Protein AF-L2GK61-F1 (afdb_monomer)

Solvent-accessible surface area (backbone atoms only — not comparable to full-atom values): 2556 Å² total; per-residue (Å²): 128,85,60,55,73,52,71,47,79,42,65,58,98,87,41,78,77,46,75,51,76,47,75,36,58,46,8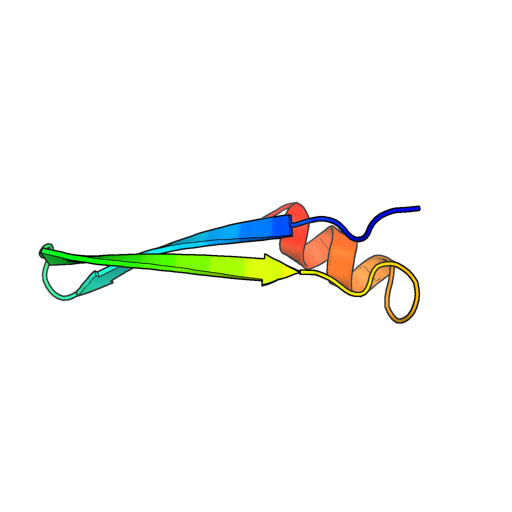8,81,39,46,72,61,36,50,56,65,71,76,108

pLDDT: mean 93.87, std 6.6, range [63.25, 97.81]

Nearest PDB structures (foldseek):
  5wc7-assembly1_A  TM=9.841E-01  e=1.176E-02  Homo sapiens
  6gs6-assembly1_A  TM=9.924E-01  e=1.257E-02  Homo sapiens
  3pjv-assembly1_F  TM=5.614E-01  e=2.644E+00  Pseudomonas fluorescens Pf0-1

Foldseek 3Di:
DAFDKDKDFDDDPNHTPGIDIDTAPCVPCVVVSVVVVVD

Sequence (39 aa):
MPNRKVYFNIEANGEKLGKVVFELFDDVVPKTA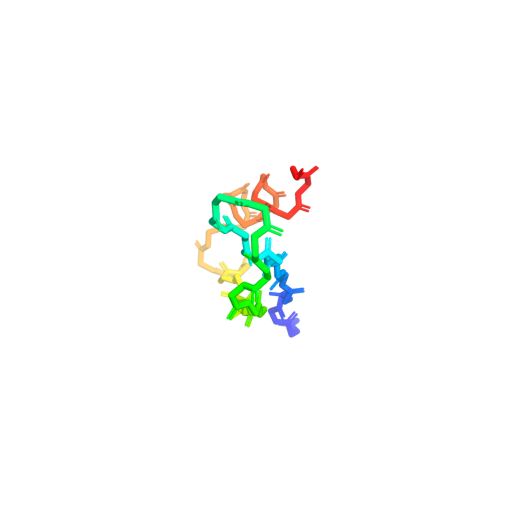ENFHAL

InterPro domains:
  IPR002130 Cyclophilin-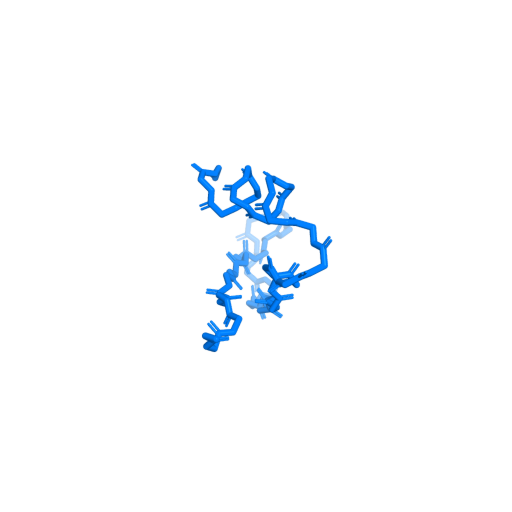type peptidyl-prolyl cis-trans isomerase domain [PF00160] (7-39)
  IPR029000 Cyclophilin-like domain superfamily [G3DSA:2.40.100.10] (1-39)
  IPR029000 Cyclophilin-like domain superfamily [SSF50891] (2-39)

Structure (mmCIF, N/CA/C/O backbone):
data_AF-L2GK61-F1
#
_entry.id   AF-L2GK61-F1
#
loop_
_atom_site.group_PDB
_atom_site.id
_atom_site.type_symbol
_atom_site.label_atom_id
_atom_site.label_alt_id
_atom_site.label_comp_id
_atom_site.label_asym_id
_atom_site.label_entity_id
_atom_site.label_seq_id
_atom_site.pdbx_PDB_ins_code
_atom_site.Cartn_x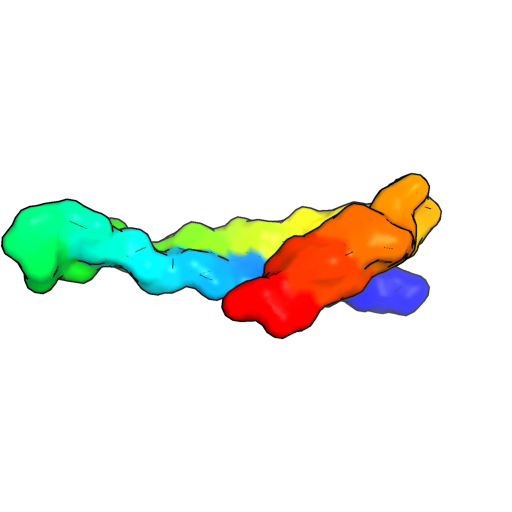
_atom_site.Cartn_y
_atom_site.Cartn_z
_atom_site.occupancy
_atom_site.B_iso_or_equiv
_atom_site.auth_seq_id
_atom_site.auth_comp_id
_atom_site.auth_asym_id
_atom_site.auth_atom_id
_atom_site.pdbx_PDB_model_num
ATOM 1 N N . MET A 1 1 ? 12.803 -9.733 -10.334 1.00 63.25 1 MET A N 1
ATOM 2 C CA . MET A 1 1 ? 12.832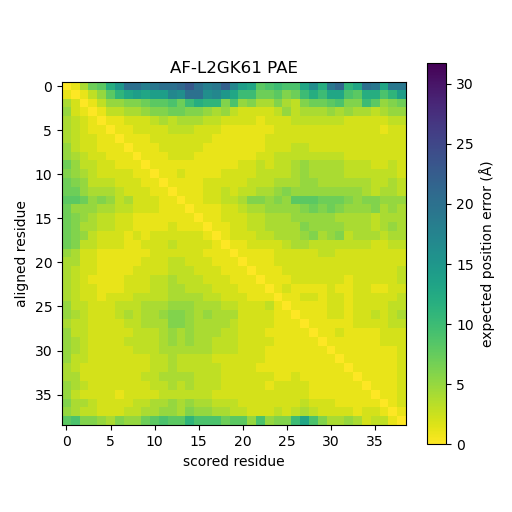 -9.759 -8.853 1.00 63.25 1 MET A CA 1
ATOM 3 C C . MET A 1 1 ? 11.389 -9.865 -8.388 1.00 63.25 1 MET A C 1
ATOM 5 O O . MET A 1 1 ? 10.549 -9.326 -9.096 1.00 63.25 1 MET A O 1
ATOM 9 N N . PRO A 1 2 ? 11.062 -10.597 -7.311 1.00 74.06 2 PRO A N 1
ATOM 10 C CA . PRO A 1 2 ? 9.699 -10.574 -6.790 1.00 74.06 2 PRO A CA 1
ATOM 11 C C . PRO A 1 2 ? 9.368 -9.152 -6.317 1.00 74.06 2 PRO A C 1
ATOM 13 O O . PRO A 1 2 ? 10.184 -8.536 -5.632 1.00 74.06 2 PRO A O 1
ATOM 16 N N . ASN A 1 3 ? 8.201 -8.649 -6.714 1.00 84.25 3 ASN A N 1
ATOM 17 C CA . ASN A 1 3 ? 7.691 -7.340 -6.316 1.00 84.25 3 ASN A CA 1
ATOM 18 C C . ASN A 1 3 ? 7.581 -7.236 -4.789 1.00 84.25 3 ASN A C 1
ATOM 20 O O . ASN A 1 3 ? 7.141 -8.179 -4.115 1.00 84.25 3 ASN A O 1
ATOM 24 N N . ARG A 1 4 ? 7.982 -6.090 -4.233 1.00 91.00 4 ARG A N 1
ATOM 25 C CA . ARG A 1 4 ? 7.910 -5.819 -2.793 1.00 91.00 4 ARG A CA 1
ATOM 26 C C . ARG A 1 4 ? 6.451 -5.792 -2.326 1.00 91.00 4 ARG A C 1
ATOM 28 O O . ARG A 1 4 ? 5.570 -5.270 -3.010 1.00 91.00 4 ARG A O 1
ATOM 35 N N . LYS A 1 5 ? 6.198 -6.324 -1.125 1.00 94.75 5 LYS A N 1
ATOM 36 C CA . LYS A 1 5 ? 4.885 -6.273 -0.464 1.00 94.75 5 LYS A CA 1
ATOM 37 C C . LYS A 1 5 ? 4.952 -5.433 0.800 1.00 94.75 5 LYS A C 1
ATOM 39 O O . LYS A 1 5 ? 5.796 -5.680 1.655 1.00 94.75 5 LYS A O 1
ATOM 44 N N . VAL A 1 6 ? 4.034 -4.483 0.926 1.00 95.75 6 VAL A N 1
ATOM 45 C CA . VAL A 1 6 ? 3.897 -3.588 2.085 1.00 95.75 6 VAL A CA 1
ATOM 46 C C . VAL A 1 6 ? 2.479 -3.660 2.632 1.00 95.75 6 VAL A C 1
ATOM 48 O O . VAL A 1 6 ? 1.606 -4.284 2.027 1.00 95.75 6 VAL A O 1
ATOM 51 N N . TYR A 1 7 ? 2.227 -3.076 3.799 1.00 96.81 7 TYR A N 1
ATOM 52 C CA . TYR A 1 7 ? 0.896 -3.114 4.387 1.00 96.81 7 TYR A CA 1
ATOM 53 C C . TYR A 1 7 ? 0.592 -1.893 5.238 1.00 96.81 7 TYR A C 1
ATOM 55 O O . TYR A 1 7 ? 1.488 -1.298 5.829 1.00 96.81 7 TYR A O 1
ATOM 63 N N . PHE A 1 8 ? -0.698 -1.612 5.379 1.00 97.31 8 PHE A N 1
ATOM 64 C CA . PHE A 1 8 ? -1.213 -0.696 6.385 1.00 97.31 8 PHE A CA 1
ATOM 65 C C . PHE A 1 8 ? -2.077 -1.448 7.388 1.00 97.31 8 PHE A C 1
ATOM 67 O O . PHE A 1 8 ? -2.873 -2.313 7.017 1.00 97.31 8 PHE A O 1
ATOM 74 N N . ASN A 1 9 ? -1.918 -1.095 8.660 1.00 97.06 9 ASN A N 1
ATOM 75 C CA . ASN A 1 9 ? -2.900 -1.408 9.687 1.00 97.06 9 ASN A CA 1
ATOM 76 C C . ASN A 1 9 ? -3.888 -0.246 9.721 1.00 97.06 9 ASN A C 1
ATOM 78 O O . ASN A 1 9 ? -3.484 0.896 9.931 1.00 97.06 9 ASN A O 1
ATOM 82 N N . ILE A 1 10 ? -5.158 -0.530 9.463 1.00 97.56 10 ILE A N 1
ATOM 83 C CA . ILE A 1 10 ? -6.198 0.489 9.376 1.00 97.56 10 ILE A CA 1
ATOM 84 C C . ILE A 1 10 ? -6.963 0.526 10.694 1.00 97.56 10 ILE A C 1
ATOM 86 O O . ILE A 1 10 ? -7.403 -0.511 11.196 1.00 97.56 10 ILE A O 1
ATOM 90 N N . GLU A 1 11 ? -7.148 1.732 11.222 1.00 97.81 11 GLU A N 1
ATOM 91 C CA . GLU A 1 11 ? -7.957 2.005 12.405 1.00 97.81 11 GLU A CA 1
ATOM 92 C C . GLU A 1 11 ? -8.940 3.146 12.106 1.00 97.81 11 GLU A C 1
ATOM 94 O O . GLU A 1 11 ? -8.598 4.093 11.396 1.00 97.81 11 GLU A O 1
ATOM 99 N N . ALA A 1 12 ? -10.156 3.070 12.647 1.00 97.25 12 ALA A N 1
ATOM 100 C CA . ALA A 1 12 ? -11.135 4.156 12.602 1.00 97.25 12 ALA A CA 1
ATOM 101 C C . ALA A 1 12 ? -11.718 4.370 13.997 1.00 97.25 12 ALA A C 1
ATOM 103 O O . ALA A 1 12 ? -12.166 3.426 14.637 1.00 97.25 12 ALA A O 1
ATOM 104 N N . ASN A 1 13 ? -11.691 5.613 14.486 1.00 97.00 13 ASN A N 1
ATOM 105 C CA . ASN A 1 13 ? -12.108 5.960 15.852 1.00 97.00 13 ASN A CA 1
ATOM 106 C C . ASN A 1 13 ? -11.415 5.118 16.950 1.00 97.00 13 ASN A C 1
ATOM 108 O O . ASN A 1 13 ? -12.002 4.853 17.994 1.00 97.00 13 ASN A O 1
ATOM 112 N N . GLY A 1 14 ? -10.170 4.690 16.711 1.00 95.19 14 GLY A N 1
ATOM 113 C CA . GLY A 1 14 ? -9.405 3.832 17.626 1.00 95.19 14 GLY A CA 1
ATOM 114 C C . GLY A 1 14 ? -9.763 2.343 17.564 1.00 95.19 14 GLY A C 1
ATOM 115 O O . GLY A 1 14 ? -9.168 1.546 18.288 1.00 95.19 14 GLY A O 1
ATOM 116 N N . GLU A 1 15 ? -10.702 1.943 16.703 1.00 97.00 15 GLU A N 1
ATOM 117 C CA . GLU A 1 15 ? -11.024 0.540 16.456 1.00 97.00 15 GLU A CA 1
ATOM 118 C C . GLU A 1 15 ? -10.221 -0.002 15.268 1.00 97.00 15 GLU A C 1
ATOM 120 O O . GLU A 1 15 ? -10.181 0.599 14.192 1.00 97.00 15 GLU A O 1
ATOM 125 N N . LYS A 1 16 ? -9.588 -1.166 15.454 1.00 97.50 16 LYS A N 1
ATOM 126 C CA . LYS A 1 16 ? -8.813 -1.848 14.411 1.00 97.50 16 LYS A CA 1
ATOM 127 C C . LYS A 1 16 ? -9.739 -2.453 13.366 1.00 97.50 16 LYS A C 1
ATOM 129 O O . LYS A 1 16 ? -10.435 -3.423 13.646 1.00 97.50 16 LYS A O 1
ATOM 134 N N . LEU A 1 17 ? -9.670 -1.938 12.143 1.00 97.19 17 LEU A N 1
ATOM 13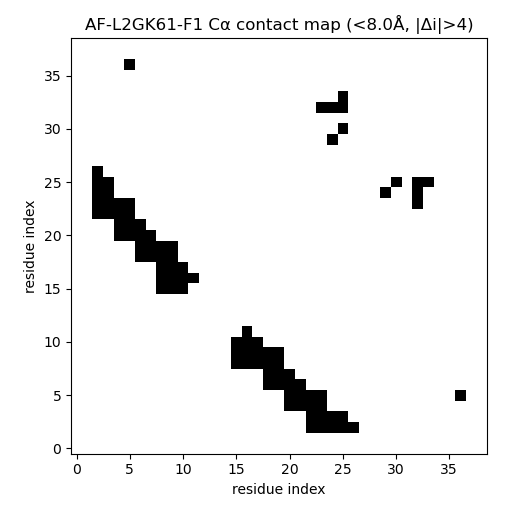5 C CA . LEU A 1 17 ? -10.450 -2.440 11.009 1.00 97.19 17 LEU A CA 1
ATOM 136 C C . LEU A 1 17 ? -9.752 -3.591 10.277 1.00 97.19 17 LEU A C 1
ATOM 138 O O . LEU A 1 17 ? -10.400 -4.374 9.588 1.00 97.19 17 LEU A O 1
ATOM 142 N N . GLY A 1 18 ? -8.430 -3.704 10.424 1.00 96.62 18 GLY A N 1
ATOM 143 C CA . GLY A 1 18 ? -7.654 -4.820 9.893 1.00 96.62 18 GLY A CA 1
ATOM 144 C C . GLY A 1 18 ? -6.404 -4.388 9.138 1.00 96.62 18 GLY A C 1
ATOM 145 O O . GLY A 1 18 ? -5.878 -3.292 9.333 1.00 96.62 18 GLY A O 1
ATOM 146 N N . LYS A 1 19 ? -5.906 -5.290 8.290 1.00 97.50 19 LYS A N 1
ATOM 147 C CA . LYS A 1 19 ? -4.649 -5.140 7.554 1.00 97.50 19 LYS A CA 1
ATOM 148 C C . LYS A 1 19 ? -4.911 -5.161 6.053 1.00 97.50 19 LYS A C 1
ATOM 150 O O . LYS A 1 19 ? -5.488 -6.121 5.548 1.00 97.50 19 LYS A O 1
ATOM 155 N N . VAL A 1 20 ? -4.423 -4.149 5.343 1.00 97.75 20 VAL A N 1
ATOM 156 C CA . VAL A 1 20 ? -4.424 -4.112 3.875 1.00 97.75 20 VAL A CA 1
ATOM 157 C C . VAL A 1 20 ? -3.004 -4.360 3.392 1.00 97.75 20 VAL A C 1
ATOM 159 O O . VAL A 1 20 ? -2.085 -3.685 3.846 1.00 97.75 20 VAL A O 1
ATOM 162 N N . VAL A 1 21 ? -2.819 -5.337 2.505 1.00 96.62 21 VAL A N 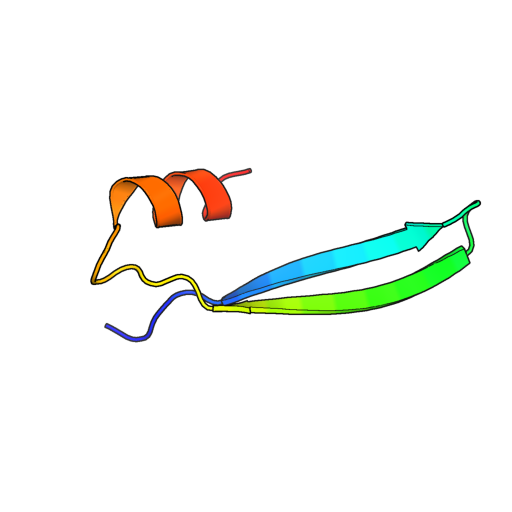1
ATOM 163 C CA . VAL A 1 21 ? -1.514 -5.685 1.926 1.00 96.62 21 VAL A CA 1
ATOM 164 C C . VAL A 1 21 ? -1.489 -5.252 0.468 1.00 96.62 21 VAL A C 1
ATOM 166 O O . VAL A 1 21 ? -2.403 -5.572 -0.289 1.00 96.62 21 VAL A O 1
ATOM 169 N N . PHE A 1 22 ? -0.425 -4.561 0.083 1.00 96.44 22 PHE A N 1
ATOM 170 C CA . PHE A 1 22 ? -0.181 -4.082 -1.270 1.00 96.44 22 PHE A CA 1
ATOM 171 C C . PHE A 1 22 ? 1.042 -4.785 -1.848 1.00 96.44 22 PHE A C 1
ATOM 173 O O . PHE A 1 22 ? 2.002 -5.062 -1.129 1.00 96.44 22 PHE A O 1
ATOM 180 N N . GLU A 1 23 ? 1.017 -5.037 -3.151 1.00 96.25 23 GLU A N 1
ATOM 181 C CA . GLU A 1 23 ? 2.188 -5.413 -3.937 1.00 96.25 23 GLU A CA 1
ATOM 182 C C . GLU A 1 23 ? 2.555 -4.226 -4.830 1.00 96.25 23 GLU A C 1
ATOM 184 O O . GLU A 1 23 ? 1.680 -3.653 -5.481 1.00 96.25 23 GLU A O 1
ATOM 189 N N . LEU A 1 24 ? 3.822 -3.819 -4.811 1.00 95.94 24 LEU A N 1
ATOM 190 C CA . LEU A 1 24 ? 4.303 -2.661 -5.559 1.00 95.94 24 LEU A CA 1
ATOM 191 C C . LEU A 1 24 ? 4.924 -3.117 -6.879 1.00 95.94 24 LEU A C 1
ATOM 193 O O . LEU A 1 24 ? 5.745 -4.028 -6.897 1.00 95.94 24 LEU A O 1
ATOM 197 N N . PHE A 1 25 ? 4.558 -2.466 -7.982 1.00 95.19 25 PHE A N 1
ATOM 198 C CA . PHE A 1 25 ? 5.096 -2.767 -9.312 1.00 95.19 25 PHE A CA 1
ATOM 199 C C . PHE A 1 25 ? 6.488 -2.149 -9.495 1.00 95.19 25 PHE A C 1
ATOM 201 O O . PHE A 1 25 ? 6.652 -1.126 -10.168 1.00 95.19 25 PHE A O 1
ATOM 208 N N . ASP A 1 26 ? 7.489 -2.760 -8.857 1.00 93.62 26 ASP A N 1
ATOM 209 C CA . ASP A 1 26 ? 8.890 -2.321 -8.900 1.00 93.62 26 ASP A CA 1
ATOM 210 C C . ASP A 1 26 ? 9.457 -2.330 -10.332 1.00 93.62 26 ASP A C 1
ATOM 212 O O . ASP A 1 26 ? 10.356 -1.557 -10.658 1.00 93.62 26 ASP A O 1
ATOM 216 N N . ASP A 1 27 ? 8.928 -3.194 -11.199 1.00 93.75 27 ASP A N 1
ATOM 217 C CA . ASP A 1 27 ? 9.333 -3.354 -12.595 1.00 93.75 27 ASP A CA 1
ATOM 218 C C . ASP A 1 27 ? 8.773 -2.273 -13.532 1.00 93.75 27 ASP A C 1
ATOM 220 O O . ASP A 1 27 ? 9.407 -1.941 -14.534 1.00 93.75 27 ASP A O 1
ATOM 224 N N . VAL A 1 28 ? 7.615 -1.697 -13.201 1.00 95.19 28 VAL A N 1
ATOM 225 C CA . VAL A 1 28 ? 6.967 -0.655 -14.014 1.00 95.19 28 VAL A CA 1
ATOM 226 C C . VAL A 1 28 ? 7.343 0.745 -13.530 1.00 95.19 28 VAL A C 1
ATOM 228 O O . VAL A 1 28 ? 7.642 1.627 -14.335 1.00 95.19 28 VAL A O 1
ATOM 231 N N . VAL A 1 29 ? 7.333 0.969 -12.212 1.00 95.50 29 VAL A N 1
ATOM 232 C CA . VAL A 1 29 ? 7.520 2.298 -11.602 1.00 95.50 29 VAL A CA 1
ATOM 233 C C . VAL A 1 29 ? 8.499 2.258 -10.420 1.00 95.50 29 VAL A C 1
ATOM 235 O O . VAL A 1 29 ? 8.131 2.603 -9.295 1.00 95.50 29 VAL A O 1
ATOM 238 N N . PRO A 1 30 ? 9.781 1.911 -10.648 1.00 94.06 30 PRO A N 1
ATOM 239 C CA . PRO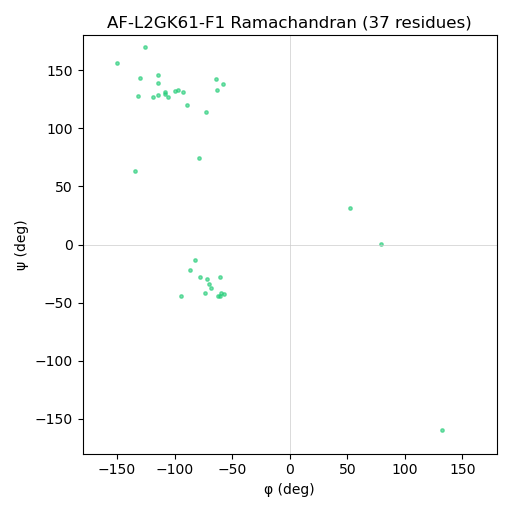 A 1 30 ? 10.733 1.600 -9.576 1.00 94.06 30 PRO A CA 1
ATOM 240 C C . PRO A 1 30 ? 10.914 2.735 -8.561 1.00 94.06 30 PRO A C 1
ATOM 242 O O . PRO A 1 30 ? 10.902 2.507 -7.356 1.00 94.06 30 PRO A O 1
ATOM 245 N N . LYS A 1 31 ? 11.019 3.987 -9.026 1.00 96.12 31 LYS A N 1
ATOM 246 C CA . LYS A 1 31 ? 11.208 5.147 -8.135 1.00 96.12 31 LYS A CA 1
ATOM 247 C C . LYS A 1 31 ? 9.979 5.429 -7.271 1.00 96.12 31 LYS A C 1
ATOM 249 O O . LYS A 1 31 ? 10.110 5.819 -6.115 1.00 96.12 31 LYS A O 1
ATOM 254 N N . THR A 1 32 ? 8.787 5.244 -7.832 1.00 96.44 32 THR A N 1
ATOM 255 C CA . THR A 1 32 ? 7.526 5.467 -7.117 1.00 96.44 32 THR A CA 1
ATOM 256 C C . THR A 1 32 ? 7.278 4.356 -6.103 1.00 96.44 32 THR A C 1
ATOM 258 O O . THR A 1 32 ? 6.894 4.647 -4.972 1.00 96.44 32 THR A O 1
ATOM 261 N N . ALA A 1 33 ? 7.544 3.104 -6.485 1.00 95.31 33 ALA A N 1
ATOM 262 C CA . ALA A 1 33 ? 7.461 1.956 -5.591 1.00 95.31 33 ALA A CA 1
ATOM 263 C C . ALA A 1 33 ? 8.428 2.099 -4.403 1.00 95.31 33 ALA A C 1
ATOM 265 O O . ALA A 1 33 ? 8.024 1.932 -3.253 1.00 95.31 33 ALA A O 1
ATOM 266 N N . GLU A 1 34 ? 9.672 2.515 -4.655 1.00 94.75 34 GLU A N 1
ATOM 267 C CA . GLU A 1 34 ? 10.656 2.767 -3.599 1.00 94.75 34 GLU A CA 1
ATOM 268 C C . GLU A 1 34 ? 10.228 3.893 -2.651 1.00 94.75 34 GLU A C 1
ATOM 270 O O . GLU A 1 34 ? 10.301 3.725 -1.434 1.00 9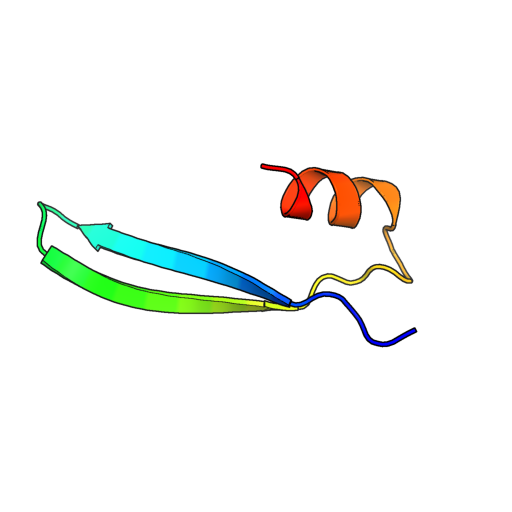4.75 34 GLU A O 1
ATOM 275 N N . ASN A 1 35 ? 9.712 5.004 -3.188 1.00 96.06 35 ASN A N 1
ATOM 276 C CA . ASN A 1 35 ? 9.186 6.094 -2.369 1.00 96.06 35 ASN A CA 1
ATOM 277 C C . ASN A 1 35 ? 8.035 5.630 -1.462 1.00 96.06 35 ASN A C 1
ATOM 279 O O . ASN A 1 35 ? 7.988 6.014 -0.302 1.00 96.06 35 ASN A O 1
ATOM 283 N N . PHE A 1 36 ? 7.116 4.806 -1.973 1.00 95.00 36 PHE A N 1
ATOM 284 C CA . PHE A 1 36 ? 5.992 4.300 -1.179 1.00 95.00 36 PHE A CA 1
ATOM 285 C C . PHE A 1 36 ? 6.430 3.287 -0.112 1.00 95.00 36 PHE A C 1
ATOM 287 O O . PHE A 1 36 ? 5.847 3.244 0.961 1.00 95.00 36 PHE A O 1
ATOM 294 N N . HIS A 1 37 ? 7.456 2.482 -0.391 1.00 93.06 37 HIS A N 1
ATOM 295 C CA . HIS A 1 37 ? 8.009 1.525 0.569 1.00 93.06 37 HIS A CA 1
ATOM 296 C C . HIS A 1 37 ? 8.792 2.192 1.714 1.00 93.06 37 HIS A C 1
ATOM 298 O O . HIS A 1 37 ? 8.887 1.623 2.798 1.00 93.06 37 HIS A O 1
ATOM 304 N N . ALA A 1 38 ? 9.414 3.347 1.469 1.00 92.94 38 ALA A N 1
ATOM 305 C CA . ALA A 1 38 ? 10.284 4.011 2.441 1.00 92.94 38 ALA A CA 1
ATOM 306 C C . ALA A 1 38 ? 9.543 4.868 3.489 1.00 92.94 38 ALA A C 1
ATOM 308 O O . ALA A 1 38 ? 10.176 5.288 4.460 1.00 92.94 38 ALA A O 1
ATOM 309 N N . LEU A 1 39 ? 8.254 5.150 3.276 1.00 86.19 39 LEU A N 1
ATOM 310 C CA . LEU A 1 39 ? 7.392 5.942 4.163 1.00 86.19 39 LEU A CA 1
ATOM 311 C C . LEU A 1 39 ? 6.632 5.045 5.147 1.00 86.19 39 LEU A C 1
ATOM 313 O O . LEU A 1 39 ? 6.493 5.475 6.313 1.00 86.19 39 LEU A O 1
#

Mean predicted aligned error: 3.22 Å

Radius of gyration: 12.47 Å; Cα contacts (8 Å, |Δi|>4): 45; chains: 1; bounding box: 25×17×32 Å

Organism: Vittaforma corneae (strain ATCC 50505) (NCBI:txid993615)

Secondary structure (DSSP, 8-state):
-PPPEEEEEEEETTEEEEEEEEE--TTT-HHHHHHHHH-